Protein AF-A0A7C1RL66-F1 (afdb_monomer_lite)

Radius of gyration: 13.92 Å; chains: 1; bounding box: 35×24×30 Å

Foldseek 3Di:
DDVVVVVVVVVVVVVLVCQQPPCDWDFDADPVRHTPDIHVNVCVVVVND

pLDDT: mean 89.75, std 8.66, range [53.59, 97.56]

Sequence (49 aa):
MTSIDQKLKESEEKYSNLFQHSNDGIFLHDLDGNITDVNRKVLEQLGLH

Structure (mmCIF, N/CA/C/O backbone):
data_AF-A0A7C1RL66-F1
#
_entry.id   AF-A0A7C1RL66-F1
#
loop_
_atom_site.group_PDB
_atom_site.id
_atom_site.type_symbol
_atom_site.label_atom_id
_atom_site.label_alt_id
_atom_site.label_comp_id
_atom_site.label_asym_id
_atom_site.label_entity_id
_atom_site.label_seq_id
_atom_site.pdbx_PDB_ins_code
_atom_site.Cartn_x
_atom_site.Cartn_y
_atom_site.Cartn_z
_atom_site.occupancy
_atom_site.B_iso_or_equiv
_atom_site.auth_seq_id
_atom_site.auth_comp_id
_atom_site.auth_asym_id
_atom_site.auth_atom_id
_atom_site.pdbx_PDB_model_num
ATOM 1 N N . MET A 1 1 ? -25.248 11.159 15.003 1.00 53.59 1 MET A N 1
ATOM 2 C CA . MET A 1 1 ? -24.030 10.421 14.616 1.00 53.59 1 MET A CA 1
ATOM 3 C C . MET A 1 1 ? -23.580 9.633 15.821 1.00 53.59 1 MET A C 1
ATOM 5 O O . MET A 1 1 ? -23.192 10.210 16.826 1.00 53.59 1 MET A O 1
ATOM 9 N N . THR A 1 2 ? -23.839 8.337 15.770 1.00 64.19 2 THR A N 1
ATOM 10 C CA . THR A 1 2 ? -23.691 7.390 16.878 1.00 64.19 2 THR A CA 1
ATOM 11 C C . THR A 1 2 ? -22.249 6.903 16.968 1.00 64.19 2 THR A C 1
ATOM 13 O O . THR A 1 2 ? -21.539 6.884 15.971 1.00 64.19 2 THR A O 1
ATOM 16 N N . SER A 1 3 ? -21.809 6.463 18.147 1.00 75.62 3 SER A N 1
ATOM 17 C CA . SER A 1 3 ? -20.430 6.029 18.442 1.00 75.62 3 SER A CA 1
ATOM 18 C C . SER A 1 3 ? -19.847 4.955 17.503 1.00 75.62 3 SER A C 1
ATOM 20 O O . SER A 1 3 ? -18.643 4.718 17.528 1.00 75.62 3 SER A O 1
ATOM 22 N N . ILE A 1 4 ? -20.682 4.297 16.692 1.00 81.75 4 ILE A N 1
ATOM 23 C CA . ILE A 1 4 ? -20.281 3.334 15.658 1.00 81.75 4 ILE A CA 1
ATOM 24 C C . ILE A 1 4 ? -19.557 4.039 14.503 1.00 81.75 4 ILE A C 1
ATOM 26 O O . ILE A 1 4 ? -18.463 3.614 14.143 1.00 81.75 4 ILE A O 1
ATOM 30 N N . ASP A 1 5 ? -20.109 5.142 13.985 1.00 84.00 5 ASP A N 1
ATOM 31 C CA . ASP A 1 5 ? -19.506 5.902 12.878 1.00 84.00 5 ASP A CA 1
ATOM 32 C C . ASP A 1 5 ? -18.134 6.463 13.276 1.00 84.00 5 ASP A C 1
ATOM 34 O O . ASP A 1 5 ? -17.191 6.477 12.490 1.00 84.00 5 ASP A O 1
ATOM 38 N N . GLN A 1 6 ? -18.005 6.886 14.536 1.00 86.25 6 GLN A N 1
ATOM 39 C CA . GLN A 1 6 ? -16.761 7.441 15.059 1.00 86.25 6 GLN A CA 1
ATOM 40 C C . GLN A 1 6 ? -15.678 6.370 15.235 1.00 86.25 6 GLN A C 1
ATOM 42 O O . GLN A 1 6 ? -14.539 6.593 14.838 1.00 86.25 6 GLN A O 1
ATOM 47 N N . LYS A 1 7 ? -16.029 5.185 15.755 1.00 84.81 7 LYS A N 1
ATOM 48 C CA . LYS A 1 7 ? -15.088 4.056 15.847 1.00 84.81 7 LYS A CA 1
ATOM 49 C C . LYS A 1 7 ? -14.630 3.574 14.475 1.00 84.81 7 LYS A C 1
ATOM 51 O O . LYS A 1 7 ? -13.463 3.223 14.324 1.00 84.81 7 LYS A O 1
ATOM 56 N N . LEU A 1 8 ? -15.536 3.558 13.496 1.00 87.88 8 LEU A N 1
ATOM 57 C CA . LEU A 1 8 ? -15.196 3.208 12.121 1.00 87.88 8 LEU A CA 1
ATOM 58 C C . LEU A 1 8 ? -14.182 4.210 11.562 1.00 87.88 8 LEU A C 1
ATOM 60 O O . LEU A 1 8 ? -13.092 3.809 11.162 1.00 87.88 8 LEU A O 1
ATOM 64 N N . LYS A 1 9 ? -14.476 5.507 11.675 1.00 89.50 9 LYS A N 1
ATOM 65 C CA . LYS A 1 9 ? -13.586 6.575 11.216 1.00 89.50 9 LYS A CA 1
ATOM 66 C C . LYS A 1 9 ? -12.214 6.550 11.899 1.00 89.50 9 LYS A C 1
ATOM 68 O O . LYS A 1 9 ? -11.195 6.643 11.227 1.00 89.50 9 LYS A O 1
ATOM 73 N N . GLU A 1 10 ? -12.168 6.366 13.217 1.00 89.06 10 GLU A N 1
ATOM 74 C CA . GLU A 1 10 ? -10.907 6.242 13.966 1.00 89.06 10 GLU A CA 1
ATOM 75 C C . GLU A 1 10 ? -10.089 5.025 13.505 1.00 89.06 10 GLU A C 1
ATOM 77 O O . GLU A 1 10 ? -8.861 5.094 13.406 1.00 89.06 10 GLU A O 1
ATOM 82 N N . SER A 1 11 ? -10.751 3.906 13.196 1.00 88.38 11 SER A N 1
ATOM 83 C CA . SER A 1 11 ? -10.074 2.716 12.675 1.00 88.38 11 SER A CA 1
ATOM 84 C C . SER A 1 11 ? -9.541 2.912 11.252 1.00 88.38 11 SER A C 1
ATOM 86 O O . SER A 1 11 ? -8.417 2.494 10.970 1.00 88.38 11 SER A O 1
ATOM 88 N N . GLU A 1 12 ? -10.292 3.605 10.393 1.00 90.19 12 GLU A N 1
ATOM 89 C CA . GLU A 1 12 ? -9.889 3.945 9.025 1.00 90.19 12 GLU A CA 1
ATOM 90 C C . GLU A 1 12 ? -8.710 4.921 9.015 1.00 90.19 12 GLU A C 1
ATOM 92 O O . GLU A 1 12 ? -7.718 4.681 8.329 1.00 90.19 12 GLU A O 1
ATOM 97 N N . GLU A 1 13 ? -8.765 5.984 9.821 1.00 91.06 13 GLU A N 1
ATOM 98 C CA . GLU A 1 13 ? -7.671 6.951 9.960 1.00 91.06 13 GLU A CA 1
ATOM 99 C C . GLU A 1 13 ? -6.403 6.281 10.493 1.00 91.06 13 GLU A C 1
ATOM 101 O O . GLU A 1 13 ? -5.308 6.521 9.980 1.00 91.06 13 GLU A O 1
ATOM 106 N N . LYS A 1 14 ? -6.536 5.393 11.485 1.00 89.75 14 LYS A N 1
ATOM 107 C CA . LYS A 1 14 ? -5.403 4.629 12.012 1.00 89.75 14 LYS A CA 1
ATOM 108 C C . LYS A 1 14 ? -4.796 3.719 10.947 1.00 89.75 14 LYS A C 1
ATOM 110 O O . LYS A 1 14 ? -3.573 3.679 10.821 1.00 89.75 14 LYS A O 1
ATOM 115 N N . TYR A 1 15 ? -5.626 2.999 10.194 1.00 89.44 15 TYR A N 1
ATOM 116 C CA . TYR A 1 15 ? -5.159 2.129 9.117 1.00 89.44 15 TYR A CA 1
ATOM 117 C C . TYR A 1 15 ? -4.463 2.930 8.012 1.00 89.44 15 TYR A C 1
ATOM 119 O O . TYR A 1 15 ? -3.339 2.603 7.639 1.00 89.44 15 TYR A O 1
ATOM 127 N N . SER A 1 16 ? -5.080 4.023 7.562 1.00 90.75 16 SER A N 1
ATOM 128 C CA . SER A 1 16 ? -4.517 4.926 6.555 1.00 90.75 16 SER A CA 1
ATOM 129 C C . SER A 1 16 ? -3.170 5.496 7.001 1.00 90.75 16 SER A C 1
ATOM 131 O O . SER A 1 16 ?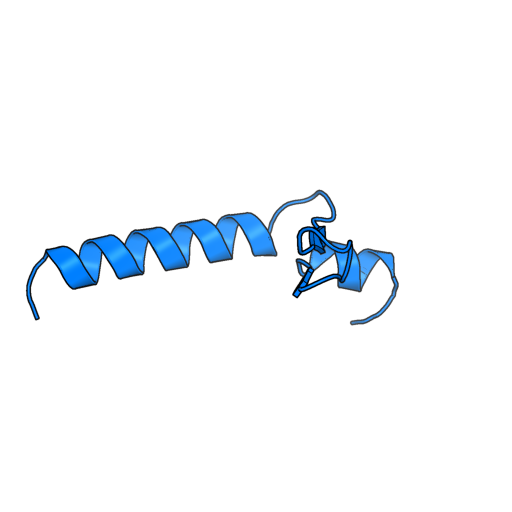 -2.198 5.474 6.248 1.00 90.75 16 SER A O 1
ATOM 133 N N . ASN A 1 17 ? -3.065 5.921 8.261 1.00 91.88 17 ASN A N 1
ATOM 134 C CA . ASN A 1 17 ? -1.825 6.445 8.816 1.00 91.88 17 ASN A CA 1
ATOM 135 C C . ASN A 1 17 ? -0.712 5.380 8.842 1.00 91.88 17 ASN A C 1
ATOM 137 O O . ASN A 1 17 ? 0.396 5.646 8.377 1.00 91.88 17 ASN A O 1
ATOM 141 N N . LEU A 1 18 ? -1.013 4.164 9.309 1.00 90.62 18 LEU A N 1
ATOM 142 C CA . LEU A 1 18 ? -0.060 3.048 9.313 1.00 90.62 18 LEU A CA 1
ATOM 143 C C . LEU A 1 18 ? 0.384 2.661 7.898 1.00 90.62 18 LEU A C 1
ATOM 145 O O . LEU A 1 18 ? 1.566 2.416 7.676 1.00 90.62 18 LEU A O 1
ATOM 149 N N . PHE A 1 19 ? -0.546 2.632 6.945 1.00 93.00 19 PHE A N 1
ATOM 150 C CA . PHE A 1 19 ? -0.257 2.331 5.548 1.00 93.00 19 PHE A CA 1
ATOM 151 C C . PHE A 1 19 ? 0.674 3.385 4.931 1.00 93.00 19 PHE A C 1
ATOM 153 O O . PHE A 1 19 ? 1.733 3.042 4.403 1.00 93.00 19 PHE A O 1
ATOM 160 N N . GLN A 1 20 ? 0.322 4.669 5.058 1.00 91.75 20 GLN A N 1
ATOM 161 C CA . GLN A 1 20 ? 1.051 5.783 4.442 1.00 91.75 20 GLN A CA 1
ATOM 162 C C . GLN A 1 20 ? 2.440 6.016 5.047 1.00 91.75 20 GLN A C 1
ATOM 164 O O . GLN A 1 20 ? 3.356 6.398 4.322 1.00 91.75 20 GLN A O 1
ATOM 169 N N . HIS A 1 21 ? 2.615 5.767 6.348 1.00 90.88 21 HIS A N 1
ATOM 170 C CA . HIS A 1 21 ? 3.887 5.979 7.051 1.00 90.88 21 HIS A CA 1
ATOM 171 C C . HIS A 1 21 ? 4.683 4.690 7.289 1.00 90.88 21 HIS A C 1
ATOM 173 O O . HIS A 1 21 ? 5.680 4.712 8.014 1.00 90.88 21 HIS A O 1
ATOM 179 N N . SER A 1 22 ? 4.266 3.567 6.700 1.00 92.75 22 SER A N 1
ATOM 180 C CA . SER A 1 22 ? 5.075 2.350 6.702 1.00 92.75 22 SER A CA 1
ATOM 181 C C . SER A 1 22 ? 6.424 2.615 6.030 1.00 92.75 22 SER A C 1
ATOM 183 O O . SER A 1 22 ? 6.502 3.271 4.992 1.00 92.75 22 SER A O 1
ATOM 185 N N . ASN A 1 23 ? 7.495 2.096 6.630 1.00 91.19 23 ASN A N 1
ATOM 186 C CA . ASN A 1 23 ? 8.849 2.258 6.101 1.00 91.19 23 ASN A CA 1
ATOM 187 C C . ASN A 1 23 ? 9.119 1.344 4.892 1.00 91.19 23 ASN A C 1
ATOM 189 O O . ASN A 1 23 ? 10.031 1.611 4.109 1.00 91.19 23 ASN A O 1
ATOM 193 N N . ASP A 1 24 ? 8.303 0.299 4.739 1.00 93.12 24 ASP A N 1
ATOM 194 C CA . ASP A 1 24 ? 8.283 -0.579 3.574 1.00 93.12 24 ASP A CA 1
ATOM 195 C C . ASP A 1 24 ? 7.291 -0.062 2.526 1.00 93.12 24 ASP A C 1
ATOM 197 O O . ASP A 1 24 ? 6.23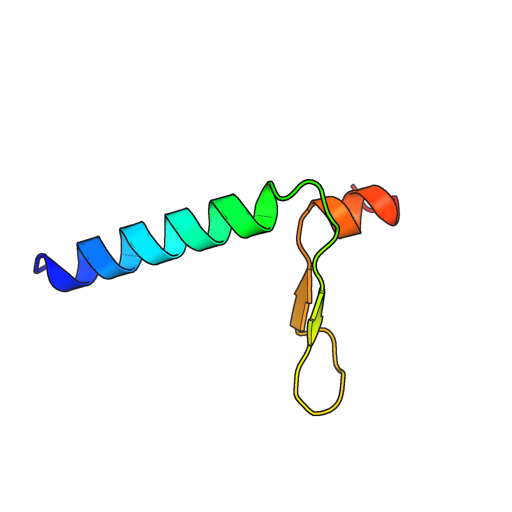4 0.490 2.858 1.00 93.12 24 ASP A O 1
ATOM 201 N N . GLY A 1 25 ? 7.630 -0.262 1.252 1.00 94.25 25 GLY A N 1
ATOM 202 C CA . GLY A 1 25 ? 6.731 0.005 0.134 1.00 94.25 25 GLY A CA 1
ATOM 203 C C . GLY A 1 25 ? 5.604 -1.024 0.098 1.00 94.25 25 GLY A C 1
ATOM 204 O O . GLY A 1 25 ? 5.867 -2.225 0.060 1.00 94.25 25 GLY A O 1
ATOM 205 N N . ILE A 1 26 ? 4.355 -0.559 0.116 1.00 95.12 26 ILE A N 1
ATOM 206 C CA . ILE A 1 26 ? 3.172 -1.420 0.079 1.00 95.12 26 ILE A CA 1
ATOM 207 C C . ILE A 1 26 ? 2.419 -1.168 -1.224 1.00 95.12 26 ILE A C 1
ATOM 209 O O . ILE A 1 26 ? 2.038 -0.033 -1.512 1.00 95.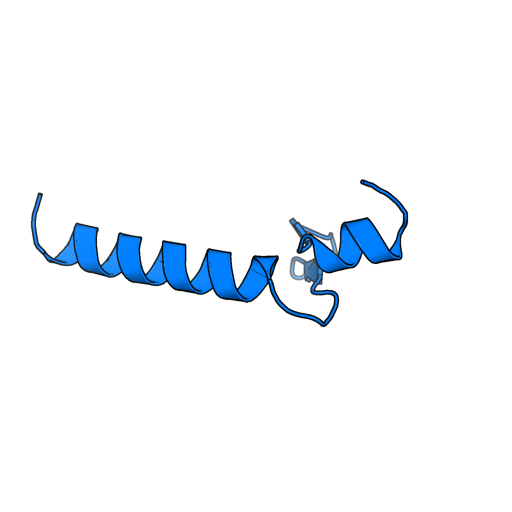12 26 ILE A O 1
ATOM 213 N N . PHE A 1 27 ? 2.179 -2.246 -1.969 1.00 94.88 27 PHE A N 1
ATOM 214 C CA . PHE A 1 27 ? 1.311 -2.273 -3.140 1.00 94.88 27 PHE A CA 1
ATOM 215 C C . PHE A 1 27 ? 0.056 -3.066 -2.805 1.00 94.88 27 PHE A C 1
ATOM 217 O O . PHE A 1 27 ? 0.142 -4.196 -2.321 1.00 94.88 27 PHE A O 1
ATOM 224 N N . LEU A 1 28 ? -1.100 -2.484 -3.089 1.00 94.62 28 LEU A N 1
ATOM 225 C CA . LEU A 1 28 ? -2.370 -3.184 -3.067 1.00 94.62 28 LEU A CA 1
ATOM 226 C C . LEU A 1 28 ? -2.768 -3.488 -4.507 1.00 94.62 28 LEU A C 1
ATOM 228 O O . LEU A 1 28 ? -2.667 -2.616 -5.367 1.00 94.62 28 LEU A O 1
ATOM 232 N N . HIS A 1 29 ? -3.194 -4.718 -4.775 1.00 96.44 29 HIS A N 1
ATOM 233 C CA . HIS A 1 29 ? -3.678 -5.117 -6.090 1.00 96.44 29 HIS A CA 1
ATOM 234 C C . HIS A 1 29 ? -4.966 -5.937 -5.979 1.00 96.44 29 HIS A C 1
ATOM 236 O O . HIS A 1 29 ? -5.250 -6.528 -4.935 1.00 96.44 29 HIS A O 1
ATOM 242 N N . ASP A 1 30 ? -5.754 -5.970 -7.051 1.00 96.50 30 ASP A N 1
ATOM 243 C CA . ASP A 1 30 ? -6.937 -6.829 -7.160 1.00 96.50 30 ASP A CA 1
ATOM 244 C C . ASP A 1 30 ? -6.568 -8.289 -7.495 1.00 96.50 30 ASP A C 1
ATOM 246 O O . ASP A 1 30 ? -5.397 -8.643 -7.628 1.00 96.50 30 ASP A O 1
ATOM 250 N N . LEU A 1 31 ? -7.559 -9.174 -7.616 1.00 97.12 31 LEU A N 1
ATOM 251 C CA . LEU A 1 31 ? -7.311 -10.589 -7.932 1.00 97.12 31 LEU A CA 1
ATOM 252 C C . LEU A 1 31 ? -6.733 -10.810 -9.340 1.00 97.12 31 LEU A C 1
ATOM 254 O O . LEU A 1 31 ? -6.130 -11.853 -9.583 1.00 97.12 31 LEU A O 1
ATO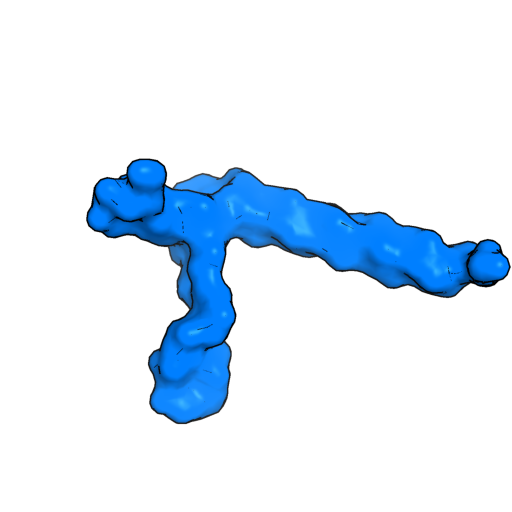M 258 N N . ASP A 1 32 ? -6.889 -9.831 -10.230 1.00 97.56 32 ASP A N 1
ATOM 259 C CA . ASP A 1 32 ? -6.357 -9.845 -11.591 1.00 97.56 32 ASP A CA 1
ATOM 260 C C . ASP A 1 32 ? -4.934 -9.252 -11.662 1.00 97.56 32 ASP A C 1
ATOM 262 O O . ASP A 1 32 ? -4.290 -9.285 -12.711 1.00 97.56 32 ASP A O 1
ATOM 266 N N . GLY A 1 33 ? -4.410 -8.754 -10.535 1.00 95.12 33 GLY A N 1
ATOM 267 C CA . GLY A 1 33 ? -3.062 -8.209 -10.396 1.00 95.12 33 GLY A CA 1
ATOM 268 C C . GLY A 1 33 ? -2.938 -6.719 -10.723 1.00 95.12 33 GLY A C 1
ATOM 269 O O . GLY A 1 33 ? -1.820 -6.202 -10.761 1.00 95.12 33 GLY A O 1
ATOM 270 N N . ASN A 1 34 ? -4.044 -6.001 -10.935 1.00 96.88 34 ASN A N 1
ATOM 271 C CA . ASN A 1 34 ? -3.999 -4.558 -11.161 1.00 96.88 34 ASN A CA 1
ATOM 272 C C . ASN A 1 34 ? -3.736 -3.838 -9.841 1.00 96.88 34 ASN A C 1
ATOM 274 O O . ASN A 1 34 ? -4.454 -4.055 -8.867 1.00 96.88 34 ASN A O 1
ATOM 278 N N . ILE A 1 35 ? -2.736 -2.953 -9.813 1.00 95.50 35 ILE A N 1
ATOM 279 C CA . ILE A 1 35 ? -2.438 -2.136 -8.633 1.00 95.50 35 ILE A CA 1
ATOM 280 C C . ILE A 1 35 ? -3.600 -1.166 -8.402 1.00 95.50 35 ILE A C 1
ATOM 282 O O . ILE A 1 35 ? -3.912 -0.341 -9.260 1.00 95.50 35 ILE A O 1
ATOM 286 N N . THR A 1 36 ? -4.227 -1.266 -7.236 1.00 95.75 36 THR A N 1
ATOM 287 C CA . THR A 1 36 ? -5.359 -0.436 -6.817 1.00 95.75 36 THR A CA 1
ATOM 288 C C . THR A 1 36 ? -4.933 0.701 -5.900 1.00 95.75 36 THR A C 1
ATOM 290 O O . THR A 1 36 ? -5.587 1.741 -5.896 1.00 95.75 36 THR A O 1
ATOM 293 N N . ASP A 1 37 ? -3.839 0.531 -5.152 1.00 94.06 37 ASP A N 1
ATOM 294 C CA . ASP A 1 37 ? -3.296 1.567 -4.274 1.00 94.06 37 ASP A CA 1
ATOM 295 C C . ASP A 1 37 ? -1.810 1.326 -3.963 1.00 94.06 37 ASP A C 1
ATOM 297 O O . ASP A 1 37 ? -1.318 0.194 -4.015 1.00 94.06 37 ASP A O 1
ATOM 301 N N . VAL A 1 38 ? -1.096 2.393 -3.609 1.00 94.75 38 VAL A N 1
ATOM 302 C CA . VAL A 1 38 ? 0.294 2.360 -3.149 1.00 94.75 38 VAL A CA 1
ATOM 303 C C . VAL A 1 38 ? 0.509 3.356 -2.017 1.00 94.75 38 VAL A C 1
ATOM 305 O O . VAL A 1 38 ? -0.040 4.458 -2.013 1.00 94.75 38 VAL A O 1
ATOM 308 N N . ASN A 1 39 ? 1.344 2.998 -1.044 1.00 94.88 39 ASN A N 1
ATOM 309 C CA . ASN A 1 39 ? 1.694 3.945 0.011 1.00 94.88 39 ASN A CA 1
ATOM 310 C C . ASN A 1 39 ? 2.725 4.982 -0.461 1.00 94.88 39 ASN A C 1
ATOM 312 O O . ASN A 1 39 ? 3.438 4.783 -1.448 1.00 94.88 39 ASN A O 1
ATOM 316 N N . ARG A 1 40 ? 2.863 6.086 0.288 1.00 94.19 40 ARG A N 1
ATOM 317 C CA . ARG A 1 40 ? 3.871 7.124 0.012 1.00 94.19 40 ARG A CA 1
ATOM 318 C C . ARG A 1 40 ? 5.278 6.550 -0.182 1.00 94.19 40 ARG A C 1
ATOM 320 O O . ARG A 1 40 ? 6.013 7.040 -1.035 1.00 94.19 40 ARG A O 1
ATOM 327 N N . LYS A 1 41 ? 5.653 5.508 0.565 1.00 95.38 41 LYS A N 1
ATOM 328 C CA . LYS A 1 41 ? 6.990 4.914 0.468 1.00 95.38 41 LYS A CA 1
ATOM 329 C C . LYS A 1 41 ? 7.296 4.357 -0.921 1.00 95.38 41 LYS A C 1
ATOM 331 O O . LYS A 1 41 ? 8.408 4.545 -1.405 1.00 95.38 41 LYS A O 1
ATOM 336 N N . VAL A 1 42 ? 6.323 3.723 -1.575 1.00 95.25 42 VAL A N 1
ATOM 337 C CA . VAL A 1 42 ? 6.466 3.271 -2.968 1.00 95.25 42 VAL A CA 1
ATOM 338 C C . VAL A 1 42 ? 6.748 4.449 -3.891 1.00 95.25 42 VAL A C 1
ATOM 340 O O . VAL A 1 42 ? 7.667 4.384 -4.703 1.00 95.25 42 VAL A O 1
ATOM 343 N N . LEU A 1 43 ? 5.987 5.534 -3.750 1.00 92.56 43 LEU A N 1
ATOM 344 C CA . LEU A 1 43 ? 6.154 6.725 -4.579 1.00 92.56 43 LEU A CA 1
ATOM 345 C C . LEU A 1 43 ? 7.565 7.316 -4.413 1.00 92.56 43 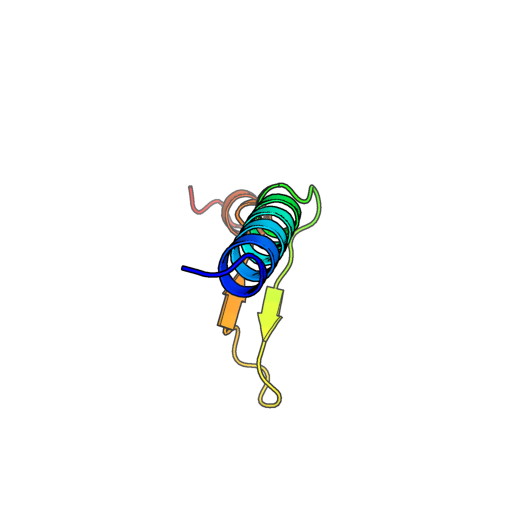LEU A C 1
ATOM 347 O O . LEU A 1 43 ? 8.257 7.542 -5.403 1.00 92.56 43 LEU A O 1
ATOM 351 N N . GLU A 1 44 ? 8.051 7.428 -3.172 1.00 93.00 44 GLU A N 1
ATOM 352 C CA . GLU A 1 44 ? 9.427 7.848 -2.871 1.00 93.00 44 GLU A CA 1
ATOM 353 C C . GLU A 1 44 ? 10.482 6.926 -3.504 1.00 93.00 44 GLU A C 1
ATOM 355 O O . GLU A 1 44 ? 11.444 7.404 -4.103 1.00 93.00 44 GLU A O 1
ATOM 360 N N . GLN A 1 45 ? 10.316 5.604 -3.380 1.00 92.06 45 GLN A N 1
ATOM 361 C CA . GLN A 1 45 ? 11.253 4.612 -3.923 1.00 92.06 45 GLN A CA 1
ATOM 362 C C . GLN A 1 45 ? 11.321 4.648 -5.452 1.00 92.06 45 GLN A C 1
ATOM 364 O O . GLN A 1 45 ? 12.383 4.417 -6.028 1.00 92.06 45 GLN A O 1
ATOM 369 N N . LEU A 1 46 ? 10.199 4.957 -6.100 1.00 92.00 46 LEU A N 1
ATOM 370 C CA . LEU A 1 46 ? 10.102 5.122 -7.547 1.00 92.00 46 LEU A CA 1
ATOM 371 C C . LEU A 1 46 ? 10.547 6.518 -8.020 1.00 92.00 46 LEU A C 1
ATOM 373 O O . LEU A 1 46 ? 10.580 6.764 -9.224 1.00 92.00 46 LEU A O 1
ATOM 377 N N . GLY A 1 47 ? 10.900 7.426 -7.102 1.00 91.38 47 GLY A N 1
ATOM 378 C CA . GLY A 1 47 ? 11.301 8.800 -7.420 1.00 91.38 47 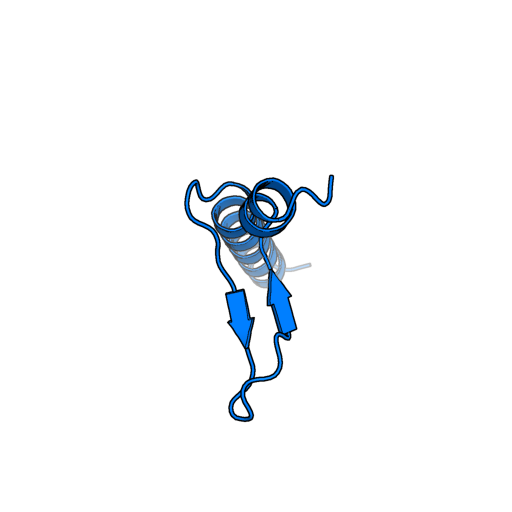GLY A CA 1
ATOM 379 C C . GLY A 1 47 ? 10.139 9.703 -7.847 1.00 91.38 47 GLY A C 1
ATOM 380 O O . GLY A 1 47 ? 10.360 10.740 -8.468 1.00 91.38 47 GLY A O 1
ATOM 381 N N . LEU A 1 48 ? 8.907 9.306 -7.533 1.00 82.62 48 LEU A N 1
ATOM 382 C CA . LEU A 1 48 ? 7.679 10.043 -7.797 1.00 82.62 48 LEU A CA 1
ATOM 383 C C . LEU A 1 48 ? 7.311 10.797 -6.509 1.00 82.62 48 LEU A C 1
ATOM 385 O O . LEU A 1 48 ? 6.630 10.256 -5.647 1.00 82.62 48 LEU A O 1
ATOM 389 N N . HIS A 1 49 ? 7.811 12.020 -6.335 1.00 64.50 49 HIS A N 1
ATOM 390 C CA . HIS A 1 49 ? 7.460 12.901 -5.210 1.00 64.50 49 HIS A CA 1
ATOM 391 C C . HIS A 1 49 ? 6.890 14.218 -5.738 1.00 64.50 49 HIS A C 1
ATOM 393 O O . HIS A 1 49 ? 7.445 14.724 -6.747 1.00 64.50 49 HIS A O 1
#

Secondary structure (DSSP, 8-state):
--HHHHHHHHHHHHHHHHHHT-SS--EEE-TT--EEEE-HHHHHHTT--